Protein AF-A0A198YLK3-F1 (afdb_monomer_lite)

pLDDT: mean 76.45, std 20.5, range [35.56, 96.12]

Structure (mmCIF, N/CA/C/O backbone):
data_AF-A0A198YLK3-F1
#
_entry.id   AF-A0A198YLK3-F1
#
loop_
_atom_site.group_PDB
_atom_site.id
_atom_site.type_symbol
_atom_site.label_atom_id
_atom_site.label_alt_id
_atom_site.label_comp_id
_atom_site.label_asym_id
_atom_site.label_entity_id
_atom_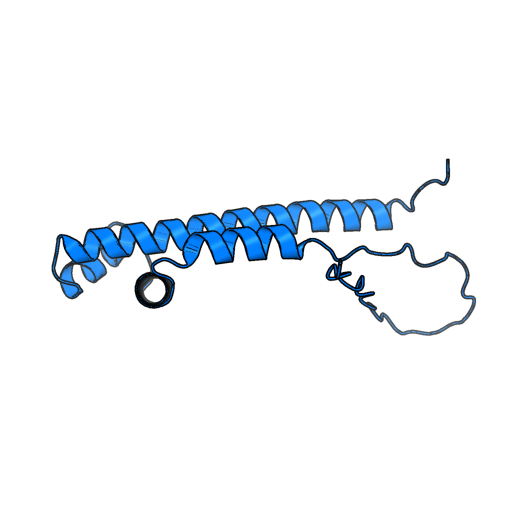site.label_seq_id
_atom_site.pdbx_PDB_ins_code
_atom_site.Cartn_x
_atom_site.Cartn_y
_atom_site.Cartn_z
_atom_site.occupancy
_atom_site.B_iso_or_equiv
_atom_site.auth_seq_id
_atom_site.auth_comp_id
_atom_site.auth_asym_id
_atom_site.auth_atom_id
_atom_site.pdbx_PDB_model_num
ATOM 1 N N . MET A 1 1 ? 19.571 -3.259 -39.023 1.00 38.09 1 MET A N 1
ATOM 2 C CA . MET A 1 1 ? 19.068 -3.193 -37.634 1.00 38.09 1 MET A CA 1
ATOM 3 C C . MET A 1 1 ? 20.280 -3.105 -36.725 1.00 38.09 1 MET A C 1
ATOM 5 O O . MET A 1 1 ? 21.119 -3.992 -36.799 1.00 38.09 1 MET A O 1
ATOM 9 N N . ALA A 1 2 ? 20.452 -2.009 -35.983 1.00 53.59 2 ALA A N 1
ATOM 10 C CA . ALA A 1 2 ? 21.595 -1.869 -35.082 1.00 53.59 2 ALA A CA 1
ATOM 11 C C . ALA A 1 2 ? 21.435 -2.868 -33.929 1.00 53.59 2 ALA A C 1
ATOM 13 O O . ALA A 1 2 ? 20.425 -2.832 -33.230 1.00 53.59 2 ALA A O 1
ATOM 14 N N . ALA A 1 3 ? 22.395 -3.780 -33.774 1.00 61.19 3 ALA A N 1
ATOM 15 C CA . ALA A 1 3 ? 22.421 -4.709 -32.655 1.00 61.19 3 ALA A CA 1
ATOM 16 C C . ALA A 1 3 ? 22.592 -3.899 -31.365 1.00 61.19 3 ALA A C 1
ATOM 18 O O . ALA A 1 3 ? 23.632 -3.271 -31.152 1.00 61.19 3 ALA A O 1
ATOM 19 N N . THR A 1 4 ? 21.557 -3.863 -30.529 1.00 64.19 4 THR A N 1
ATOM 20 C CA . THR A 1 4 ? 21.663 -3.333 -29.173 1.00 64.19 4 THR A CA 1
ATOM 21 C C . THR A 1 4 ? 22.710 -4.142 -28.416 1.00 64.19 4 THR A C 1
ATOM 23 O O . THR A 1 4 ? 22.724 -5.370 -28.469 1.00 64.19 4 THR A O 1
ATOM 26 N N . ASP A 1 5 ? 23.612 -3.442 -27.730 1.00 82.75 5 ASP A N 1
ATOM 27 C CA . ASP A 1 5 ? 24.604 -4.061 -26.855 1.00 82.75 5 ASP A CA 1
ATOM 28 C C . ASP A 1 5 ? 23.898 -5.009 -25.859 1.00 82.75 5 ASP A C 1
ATOM 30 O O . ASP A 1 5 ? 22.973 -4.572 -25.165 1.00 82.75 5 ASP A O 1
ATOM 34 N N . PRO A 1 6 ? 24.278 -6.299 -25.772 1.00 86.69 6 PRO A N 1
ATOM 35 C CA . PRO A 1 6 ? 23.574 -7.278 -24.939 1.00 86.69 6 PRO A CA 1
ATOM 36 C C . PRO A 1 6 ? 23.521 -6.874 -23.460 1.00 86.69 6 PRO A C 1
ATOM 38 O O . PRO A 1 6 ? 22.538 -7.165 -22.776 1.00 86.69 6 PRO A O 1
ATOM 41 N N . LYS A 1 7 ? 24.535 -6.147 -22.966 1.00 86.81 7 LYS A N 1
ATOM 42 C CA . LYS A 1 7 ? 24.535 -5.594 -21.605 1.00 86.81 7 LYS A CA 1
ATOM 43 C C . LYS A 1 7 ? 23.479 -4.496 -21.448 1.00 86.81 7 LYS A C 1
ATOM 45 O O . LYS A 1 7 ? 22.733 -4.511 -20.469 1.00 86.81 7 LYS A O 1
ATOM 50 N N . ALA A 1 8 ? 23.370 -3.582 -22.413 1.00 85.19 8 ALA A N 1
ATOM 51 C CA . ALA A 1 8 ? 22.327 -2.556 -22.421 1.00 85.19 8 ALA A CA 1
ATOM 52 C C . ALA A 1 8 ? 20.912 -3.166 -22.441 1.00 85.19 8 ALA A C 1
ATOM 54 O O . ALA A 1 8 ? 20.038 -2.709 -21.699 1.00 85.19 8 ALA A O 1
ATOM 55 N N . GLN A 1 9 ? 20.699 -4.238 -23.213 1.00 85.25 9 GLN A N 1
ATOM 56 C CA . GLN A 1 9 ? 19.416 -4.943 -23.232 1.00 85.25 9 GLN A CA 1
ATOM 57 C C . GLN A 1 9 ? 19.103 -5.595 -21.876 1.00 85.25 9 GLN A C 1
ATOM 59 O O . GLN A 1 9 ? 18.024 -5.378 -21.326 1.00 85.25 9 GLN A O 1
ATOM 64 N N . ALA A 1 10 ? 20.065 -6.309 -21.281 1.00 89.31 10 ALA A N 1
ATOM 65 C CA . ALA A 1 10 ? 19.880 -6.961 -19.984 1.00 89.31 10 ALA A CA 1
ATOM 66 C C . ALA A 1 10 ? 19.545 -5.965 -18.857 1.00 89.31 10 ALA A C 1
ATOM 68 O O . ALA A 1 10 ? 18.694 -6.250 -18.007 1.00 89.31 10 ALA A O 1
ATOM 69 N N . LEU A 1 11 ? 20.176 -4.785 -18.863 1.00 90.94 11 LEU A N 1
ATOM 70 C CA . LEU A 1 11 ? 19.881 -3.707 -17.915 1.00 90.94 11 LEU A CA 1
ATOM 71 C C . LEU A 1 11 ? 18.478 -3.127 -18.123 1.00 90.94 11 LEU A C 1
ATOM 73 O O . LEU A 1 11 ? 17.750 -2.922 -17.148 1.00 90.94 11 LEU A O 1
ATOM 77 N N . SER A 1 12 ? 18.079 -2.904 -19.378 1.00 87.88 12 SER A N 1
ATOM 78 C CA . SER A 1 12 ? 16.729 -2.444 -19.718 1.00 87.88 12 SER A CA 1
ATOM 79 C C . SER A 1 12 ? 15.664 -3.433 -19.231 1.00 87.88 12 SER A C 1
ATOM 81 O O . SER A 1 12 ? 14.710 -3.048 -18.545 1.00 87.88 12 SER A O 1
ATOM 83 N N . ASP A 1 13 ? 15.877 -4.727 -19.478 1.00 88.44 13 ASP A N 1
ATOM 84 C CA . ASP A 1 13 ? 14.953 -5.784 -19.071 1.00 88.44 13 ASP A CA 1
ATOM 85 C C . ASP A 1 13 ? 14.881 -5.917 -17.544 1.00 88.44 13 ASP A C 1
ATOM 87 O O . ASP A 1 13 ? 13.794 -6.047 -16.972 1.00 88.44 13 ASP A O 1
ATOM 91 N N . ALA A 1 14 ? 16.029 -5.862 -16.858 1.00 93.00 14 ALA A N 1
ATOM 92 C CA . ALA A 1 14 ? 16.084 -5.888 -15.398 1.00 93.00 14 ALA A CA 1
ATOM 93 C C . ALA A 1 14 ? 15.319 -4.706 -14.795 1.00 93.00 14 ALA A C 1
ATOM 95 O O . ALA A 1 14 ? 14.491 -4.896 -13.899 1.00 93.00 14 ALA A O 1
ATOM 96 N N . ARG A 1 15 ? 15.518 -3.500 -15.336 1.00 90.00 15 ARG A N 1
ATOM 97 C CA . ARG A 1 15 ? 14.776 -2.309 -14.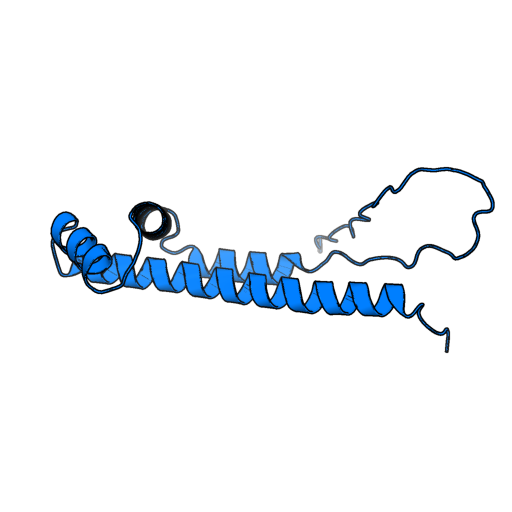921 1.00 90.00 15 ARG A CA 1
ATOM 98 C C . ARG A 1 15 ? 13.275 -2.478 -15.114 1.00 90.00 15 ARG A C 1
ATOM 100 O O . ARG A 1 15 ? 12.517 -2.177 -14.194 1.00 90.00 15 ARG A O 1
ATOM 107 N N . ALA A 1 16 ? 12.839 -2.955 -16.278 1.00 88.81 16 ALA A N 1
ATOM 108 C CA . ALA A 1 16 ? 11.420 -3.159 -16.555 1.00 88.81 16 ALA A CA 1
ATOM 109 C C . ALA A 1 16 ? 10.779 -4.111 -15.530 1.00 88.81 16 ALA A C 1
ATOM 111 O O . ALA A 1 16 ? 9.705 -3.818 -14.996 1.00 88.81 16 ALA A O 1
ATOM 112 N N . ARG A 1 17 ? 11.470 -5.208 -15.183 1.00 94.19 17 ARG A N 1
ATOM 113 C CA . ARG A 1 17 ? 11.017 -6.144 -14.141 1.00 94.19 17 ARG A CA 1
ATOM 114 C C . ARG A 1 17 ? 10.959 -5.495 -12.757 1.00 94.19 17 ARG A C 1
ATOM 116 O O . ARG A 1 17 ? 9.952 -5.651 -12.070 1.00 94.19 17 ARG A O 1
ATOM 123 N N . ILE A 1 18 ? 11.985 -4.737 -12.365 1.00 92.94 18 ILE A N 1
ATOM 124 C CA . ILE A 1 18 ? 12.031 -4.047 -11.064 1.00 92.94 18 ILE A CA 1
ATOM 125 C C . ILE A 1 18 ? 10.885 -3.041 -10.940 1.00 92.94 18 ILE A C 1
ATOM 127 O O . ILE A 1 18 ? 10.183 -3.038 -9.932 1.00 92.94 18 ILE A O 1
ATOM 131 N N . LEU A 1 19 ? 10.648 -2.220 -11.965 1.00 90.12 19 LEU A N 1
ATOM 132 C CA . LEU A 1 19 ? 9.562 -1.236 -11.948 1.00 90.12 19 LEU A CA 1
ATOM 133 C C . LEU A 1 19 ? 8.184 -1.900 -11.862 1.00 90.12 19 LEU A C 1
ATOM 135 O O . LEU A 1 19 ? 7.295 -1.385 -11.185 1.00 90.12 19 LEU A O 1
ATOM 139 N N . LYS A 1 20 ? 8.011 -3.060 -12.503 1.00 90.19 20 LYS A N 1
ATOM 140 C CA . LYS A 1 20 ? 6.779 -3.847 -12.397 1.00 90.19 20 LYS A CA 1
ATOM 141 C C . LYS A 1 20 ? 6.568 -4.382 -10.980 1.00 90.19 20 LYS A C 1
ATOM 143 O O . LYS A 1 20 ? 5.471 -4.248 -10.447 1.00 90.19 20 LYS A O 1
ATOM 148 N N . LEU A 1 21 ? 7.607 -4.941 -10.357 1.00 95.12 21 LEU A N 1
ATOM 149 C CA . LEU A 1 21 ? 7.541 -5.399 -8.964 1.00 95.12 21 LEU A CA 1
ATOM 150 C C . LEU A 1 21 ? 7.237 -4.243 -8.013 1.00 95.12 21 LEU A C 1
ATOM 152 O O . LEU A 1 21 ? 6.396 -4.364 -7.132 1.00 95.12 21 LEU A O 1
ATOM 156 N N . GLN A 1 22 ? 7.875 -3.099 -8.230 1.00 91.38 22 GLN A N 1
ATOM 157 C CA . GLN A 1 22 ? 7.643 -1.895 -7.450 1.00 91.38 22 GLN A CA 1
ATOM 158 C C . GLN A 1 22 ? 6.195 -1.391 -7.538 1.00 91.38 22 GLN A C 1
ATOM 160 O O . GLN A 1 22 ? 5.645 -0.980 -6.521 1.00 91.38 22 GLN A O 1
ATOM 165 N N . GLU A 1 23 ? 5.575 -1.423 -8.720 1.00 89.00 23 GLU A N 1
ATOM 166 C CA . GLU A 1 23 ? 4.152 -1.099 -8.892 1.00 89.00 23 GLU A CA 1
ATOM 167 C C . GLU A 1 23 ? 3.265 -2.083 -8.122 1.00 89.00 23 GLU A C 1
ATOM 169 O O . GLU A 1 23 ? 2.422 -1.669 -7.328 1.00 89.00 23 GLU A O 1
ATOM 174 N N . GLN A 1 24 ? 3.513 -3.385 -8.290 1.00 92.06 24 GLN A N 1
ATOM 175 C CA . GLN A 1 24 ? 2.773 -4.432 -7.585 1.00 92.06 24 GLN A CA 1
ATOM 176 C C . GLN A 1 24 ? 2.897 -4.291 -6.064 1.00 92.06 24 GLN A C 1
ATOM 178 O O . GLN A 1 24 ? 1.907 -4.427 -5.351 1.00 92.06 24 GLN A O 1
ATOM 183 N N . MET A 1 25 ? 4.093 -3.988 -5.559 1.00 93.19 25 MET A N 1
ATOM 184 C CA . MET A 1 25 ? 4.322 -3.761 -4.135 1.00 93.19 25 MET A CA 1
ATOM 185 C C . MET A 1 25 ? 3.552 -2.547 -3.622 1.00 93.19 25 MET A C 1
ATOM 187 O O . MET 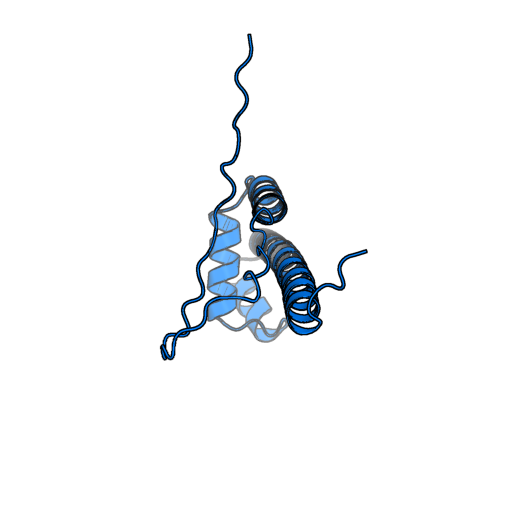A 1 25 ? 2.903 -2.652 -2.586 1.00 93.19 25 MET A O 1
ATOM 191 N N . THR A 1 26 ? 3.580 -1.418 -4.340 1.00 91.44 26 THR A N 1
ATOM 192 C CA . THR A 1 26 ? 2.802 -0.228 -3.966 1.00 91.44 26 THR A CA 1
ATOM 193 C C . THR A 1 26 ? 1.312 -0.559 -3.877 1.00 91.44 26 THR A C 1
ATOM 195 O O . THR A 1 26 ? 0.682 -0.258 -2.864 1.00 91.44 26 THR A O 1
ATOM 198 N N . ASP A 1 27 ? 0.763 -1.251 -4.877 1.00 91.69 27 ASP A N 1
ATOM 199 C CA . ASP A 1 27 ? -0.649 -1.642 -4.883 1.00 91.69 27 ASP A CA 1
ATOM 200 C C . ASP A 1 27 ? -1.005 -2.536 -3.690 1.00 91.69 27 ASP A C 1
ATOM 202 O O . ASP A 1 27 ? -2.011 -2.300 -3.014 1.00 91.69 27 ASP A O 1
ATOM 206 N N . ARG A 1 28 ? -0.164 -3.536 -3.398 1.00 93.62 28 ARG A N 1
ATOM 207 C CA . ARG A 1 28 ? -0.373 -4.477 -2.288 1.00 93.62 28 ARG A CA 1
ATOM 208 C C . ARG A 1 28 ? -0.252 -3.809 -0.923 1.00 93.62 28 ARG A C 1
ATOM 210 O O . ARG A 1 28 ? -1.058 -4.096 -0.045 1.00 93.62 28 ARG A O 1
ATOM 217 N N . VAL A 1 29 ? 0.692 -2.888 -0.752 1.00 92.81 29 VAL A N 1
ATOM 218 C CA . VAL A 1 29 ? 0.860 -2.118 0.491 1.00 92.81 29 VAL A CA 1
ATOM 219 C C . VAL A 1 29 ? -0.357 -1.232 0.758 1.00 92.81 29 VAL A C 1
ATOM 221 O O . VAL A 1 29 ? -0.845 -1.177 1.887 1.00 92.81 29 VAL A O 1
ATOM 224 N N . LEU A 1 30 ? -0.893 -0.582 -0.279 1.00 92.62 30 LEU A N 1
ATOM 225 C CA . LEU A 1 30 ? -2.111 0.220 -0.150 1.00 92.62 30 LEU A CA 1
ATOM 226 C C . LEU A 1 30 ? -3.334 -0.650 0.175 1.00 92.62 30 LEU A C 1
ATOM 228 O O . LEU A 1 30 ? -4.156 -0.259 0.999 1.00 92.62 30 LEU A O 1
ATOM 232 N N . GLN A 1 31 ? -3.446 -1.841 -0.422 1.00 93.00 31 GLN A N 1
ATOM 233 C CA . GLN A 1 31 ? -4.502 -2.805 -0.080 1.00 93.00 31 GLN A CA 1
ATOM 234 C C . GLN A 1 31 ? -4.389 -3.291 1.371 1.00 93.00 31 GLN A C 1
ATOM 236 O O . GLN A 1 31 ? -5.387 -3.305 2.085 1.00 93.00 31 GLN A O 1
ATOM 241 N N . MET A 1 32 ? -3.180 -3.623 1.831 1.00 94.12 32 MET A N 1
ATOM 242 C CA . MET A 1 32 ? -2.921 -4.000 3.224 1.00 94.12 32 MET A CA 1
ATOM 243 C C . MET A 1 32 ? -3.352 -2.906 4.202 1.00 94.12 32 MET A C 1
ATOM 245 O O . MET A 1 32 ? -4.004 -3.202 5.200 1.00 94.12 32 MET A O 1
ATOM 249 N N . ALA A 1 33 ? -3.041 -1.641 3.905 1.00 93.25 33 ALA A N 1
ATOM 250 C CA . ALA A 1 33 ? -3.471 -0.516 4.731 1.00 93.25 33 ALA A CA 1
ATOM 251 C C . ALA A 1 33 ? -5.005 -0.420 4.832 1.00 93.25 33 ALA A C 1
ATOM 253 O O . ALA A 1 33 ? -5.527 -0.197 5.922 1.00 93.25 33 ALA A O 1
ATOM 254 N N . VAL A 1 34 ? -5.727 -0.653 3.730 1.00 93.44 34 VAL A N 1
ATOM 255 C CA . VAL A 1 34 ? -7.201 -0.679 3.717 1.00 93.44 34 VAL A CA 1
ATOM 256 C C . VAL A 1 34 ? -7.755 -1.828 4.566 1.00 93.44 34 VAL A C 1
ATOM 258 O O . VAL A 1 34 ? -8.699 -1.623 5.323 1.00 93.44 34 VAL A O 1
ATOM 261 N N . GLU A 1 35 ? -7.181 -3.028 4.486 1.00 94.06 35 GLU A N 1
ATOM 262 C CA . GLU A 1 35 ? -7.633 -4.160 5.312 1.00 94.06 35 GLU A CA 1
ATOM 263 C C . GLU A 1 35 ? -7.348 -3.945 6.805 1.00 94.06 35 GLU A C 1
ATOM 265 O O . GLU A 1 35 ? -8.196 -4.241 7.650 1.00 94.06 35 GLU A O 1
ATOM 270 N N . VAL A 1 36 ? -6.198 -3.351 7.142 1.00 92.88 36 VAL A N 1
ATOM 271 C CA . VAL A 1 36 ? -5.893 -2.943 8.522 1.00 92.88 36 VAL A CA 1
ATOM 272 C C . VAL A 1 36 ? -6.901 -1.900 9.011 1.00 92.88 36 VAL A C 1
ATOM 274 O O . VAL A 1 36 ? -7.388 -2.012 10.135 1.00 92.88 36 VAL A O 1
ATOM 277 N N . GLU A 1 37 ? -7.264 -0.922 8.176 1.00 92.19 37 GLU A N 1
ATOM 278 C CA . GLU A 1 37 ? -8.283 0.079 8.511 1.00 92.19 37 GLU A CA 1
ATOM 279 C C . GLU A 1 37 ? -9.642 -0.564 8.804 1.00 92.19 37 GLU A C 1
ATOM 281 O O . GLU A 1 37 ? -10.252 -0.275 9.835 1.00 92.19 37 GLU A O 1
ATOM 286 N N . LYS A 1 38 ? -10.095 -1.472 7.930 1.00 92.69 38 LYS A N 1
ATOM 287 C CA . LYS A 1 38 ? -11.360 -2.197 8.105 1.00 92.69 38 LYS A CA 1
ATOM 288 C C . LYS A 1 38 ? -11.378 -2.975 9.415 1.00 92.69 38 LYS A C 1
ATOM 290 O O . LYS A 1 38 ? -12.347 -2.870 10.161 1.00 92.69 38 LYS A O 1
ATOM 295 N N . LEU A 1 39 ? -10.305 -3.708 9.727 1.00 93.06 39 LEU A N 1
ATOM 296 C CA . LEU A 1 39 ? -10.210 -4.466 10.977 1.00 93.06 39 LEU A CA 1
ATOM 297 C C . LEU A 1 39 ? -10.312 -3.549 12.203 1.00 93.06 39 LEU A C 1
ATOM 299 O O . LEU A 1 39 ? -11.021 -3.866 13.156 1.00 93.06 39 LEU A O 1
ATOM 303 N N . MET A 1 40 ? -9.653 -2.389 12.160 1.00 91.06 40 MET A N 1
ATOM 304 C CA . MET A 1 40 ? -9.721 -1.388 13.232 1.00 91.06 40 MET A CA 1
ATOM 305 C C . MET A 1 40 ? -11.090 -0.697 13.348 1.00 91.06 40 MET A C 1
ATOM 307 O O . MET A 1 40 ? -11.340 -0.034 14.350 1.00 91.06 40 MET A O 1
ATOM 311 N N . GLY A 1 41 ? -11.967 -0.835 12.348 1.00 92.75 41 GLY A N 1
ATOM 312 C CA . GLY A 1 41 ? -13.369 -0.419 12.423 1.00 92.75 41 GLY A CA 1
ATOM 313 C C . GLY A 1 41 ? -14.292 -1.451 13.081 1.00 92.75 41 GLY A C 1
ATOM 314 O O . GLY A 1 41 ? -15.399 -1.098 13.475 1.00 92.75 41 GLY A O 1
ATOM 315 N N . ILE A 1 42 ? -13.852 -2.709 13.204 1.00 96.12 42 ILE A N 1
ATOM 316 C CA . ILE A 1 42 ? -14.636 -3.812 13.789 1.00 96.12 42 ILE A CA 1
ATOM 317 C C . ILE A 1 42 ? -14.293 -3.998 15.268 1.00 96.12 42 ILE A C 1
ATOM 319 O O . ILE A 1 42 ? -15.182 -4.207 16.089 1.00 96.12 42 ILE A O 1
ATOM 323 N N . VAL A 1 43 ? -13.003 -3.931 15.607 1.00 95.12 43 VAL A N 1
ATOM 324 C CA . VAL A 1 43 ? -12.503 -4.140 16.973 1.00 95.12 43 VAL A CA 1
ATOM 325 C C . VAL A 1 43 ? -11.667 -2.947 17.439 1.00 95.12 43 VAL A C 1
ATOM 327 O O . VAL A 1 43 ? -11.103 -2.230 16.605 1.00 95.12 43 VAL A O 1
ATOM 330 N N . PRO A 1 44 ? -11.520 -2.732 18.760 1.00 94.44 44 PRO A N 1
ATOM 331 C CA . PRO A 1 44 ? -10.670 -1.676 19.284 1.00 94.44 44 PRO A CA 1
ATOM 332 C C . PRO A 1 44 ? -9.247 -1.719 18.697 1.00 94.44 44 PRO A C 1
ATOM 334 O O . PRO A 1 44 ? -8.670 -2.798 18.528 1.00 94.44 44 PRO A O 1
ATOM 337 N N . PRO A 1 45 ? -8.606 -0.559 18.457 1.00 89.50 45 PRO A N 1
ATOM 338 C CA . PRO A 1 45 ? -7.262 -0.482 17.884 1.00 89.50 45 PRO A CA 1
ATOM 339 C C . PRO A 1 45 ? -6.204 -1.346 18.580 1.00 89.50 45 PRO A C 1
ATOM 341 O O . PRO A 1 45 ? -5.294 -1.848 17.923 1.00 89.50 45 PRO A O 1
ATOM 344 N N . ALA A 1 46 ? -6.286 -1.500 19.903 1.00 91.25 46 ALA A N 1
ATOM 345 C CA . ALA A 1 46 ? -5.359 -2.333 20.664 1.00 91.25 46 ALA A CA 1
ATOM 346 C C . ALA A 1 46 ? -5.536 -3.827 20.341 1.00 91.25 46 ALA A C 1
ATOM 348 O O . ALA A 1 46 ? -4.548 -4.527 20.116 1.00 91.25 46 ALA A O 1
ATOM 349 N N . GLU A 1 47 ? -6.784 -4.286 20.237 1.00 93.38 47 GLU A N 1
ATOM 350 C CA . GLU A 1 47 ? -7.131 -5.666 19.894 1.00 93.38 47 GLU A CA 1
ATOM 351 C C . GLU A 1 47 ? -6.773 -5.992 18.444 1.00 93.38 47 GLU A C 1
ATOM 353 O O . GLU A 1 47 ? -6.131 -7.010 18.193 1.00 93.38 47 GLU A O 1
ATOM 358 N N . ALA A 1 48 ? -7.074 -5.092 17.499 1.00 92.62 48 ALA A N 1
ATOM 359 C CA . ALA A 1 48 ? -6.682 -5.252 16.096 1.00 92.62 48 ALA A CA 1
ATOM 360 C C . ALA A 1 48 ? -5.162 -5.430 15.957 1.00 92.62 48 ALA A C 1
ATOM 362 O O . ALA A 1 48 ? -4.686 -6.326 15.259 1.00 92.62 48 ALA A O 1
ATOM 363 N N . LYS A 1 49 ? -4.380 -4.601 16.661 1.00 90.62 49 LYS A N 1
ATOM 364 C CA . LYS A 1 49 ? -2.914 -4.686 16.639 1.00 90.62 49 LYS A CA 1
ATOM 365 C C . LYS A 1 49 ? -2.400 -5.989 17.251 1.00 90.62 49 LYS A C 1
ATOM 367 O O . LYS A 1 49 ? -1.483 -6.596 16.697 1.00 90.62 49 LYS A O 1
ATOM 372 N N . ALA A 1 50 ? -2.983 -6.423 18.369 1.00 92.56 50 ALA A N 1
ATOM 373 C CA . ALA A 1 50 ? -2.634 -7.693 18.998 1.00 92.56 50 ALA A CA 1
ATOM 374 C C . ALA A 1 50 ? -2.956 -8.882 18.077 1.00 92.56 50 ALA A C 1
ATOM 376 O O . ALA A 1 50 ? -2.116 -9.765 17.902 1.00 92.56 50 ALA A O 1
ATOM 377 N N . PHE A 1 51 ? -4.123 -8.862 17.427 1.00 93.50 51 PHE A N 1
ATOM 378 C CA . PHE A 1 51 ? -4.543 -9.871 16.457 1.00 93.50 51 PHE A CA 1
ATOM 379 C C . PHE A 1 51 ? -3.587 -9.950 15.263 1.00 93.50 51 PHE A C 1
ATOM 381 O O . PHE A 1 51 ? -3.081 -11.028 14.956 1.00 93.50 51 PHE A O 1
ATOM 388 N N . LEU A 1 52 ? -3.275 -8.816 14.628 1.00 93.56 52 LEU A N 1
ATOM 389 C CA . LEU A 1 52 ? -2.386 -8.770 13.461 1.00 93.56 52 LEU A CA 1
ATOM 390 C C . LEU A 1 52 ? -0.974 -9.274 13.794 1.00 93.56 52 LEU A C 1
ATOM 392 O O . LEU A 1 52 ? -0.381 -10.017 13.011 1.00 93.56 52 LEU A O 1
ATOM 396 N N . LYS A 1 53 ? -0.463 -8.946 14.987 1.00 92.94 53 LYS A N 1
ATOM 397 C CA . LYS A 1 53 ? 0.823 -9.466 15.466 1.00 92.94 53 LYS A CA 1
ATOM 398 C C . LYS A 1 53 ? 0.775 -10.979 15.709 1.00 92.94 53 LYS A C 1
ATOM 400 O O . LYS A 1 53 ? 1.684 -11.689 15.296 1.00 92.94 53 LYS A O 1
ATOM 405 N N . ALA A 1 54 ? -0.266 -11.473 16.378 1.00 93.94 54 ALA A N 1
ATOM 406 C CA . ALA A 1 54 ? -0.342 -12.866 16.823 1.00 93.94 54 ALA A CA 1
ATOM 407 C C . ALA A 1 54 ? -0.777 -13.853 15.727 1.00 93.94 54 ALA A C 1
ATOM 409 O O . ALA A 1 54 ? -0.384 -15.017 15.762 1.00 93.94 54 ALA A O 1
ATOM 410 N N . ARG A 1 55 ? -1.622 -13.421 14.785 1.00 94.81 55 ARG A N 1
ATOM 411 C CA . ARG A 1 55 ? -2.278 -14.301 13.802 1.00 94.81 55 ARG A CA 1
ATOM 412 C C . ARG A 1 55 ? -1.841 -14.056 12.368 1.00 94.81 55 ARG A C 1
ATOM 414 O O . ARG A 1 55 ? -1.869 -14.988 11.575 1.00 94.81 55 ARG A O 1
ATOM 421 N N . CYS A 1 56 ? -1.421 -12.837 12.044 1.00 91.56 56 CYS A N 1
ATOM 422 C CA . CYS A 1 56 ? -1.012 -12.478 10.686 1.00 91.56 56 CYS A CA 1
ATOM 423 C C . CYS A 1 56 ? 0.510 -12.363 10.532 1.00 91.56 56 CYS A C 1
ATOM 425 O O . CYS A 1 56 ? 0.980 -12.063 9.441 1.00 91.56 56 CYS A O 1
ATOM 427 N N . ASN A 1 57 ? 1.277 -12.610 11.601 1.00 92.06 57 ASN A N 1
ATOM 428 C CA . ASN A 1 57 ? 2.736 -12.496 11.622 1.00 92.06 57 ASN A CA 1
ATOM 429 C C . ASN A 1 57 ? 3.245 -11.118 11.144 1.00 92.06 57 ASN A C 1
ATOM 431 O O . ASN A 1 57 ? 4.323 -11.022 10.561 1.00 92.06 57 ASN A O 1
ATOM 435 N N . LEU A 1 58 ? 2.472 -10.048 11.383 1.00 89.81 58 LEU A N 1
ATOM 436 C CA . LEU A 1 58 ? 2.917 -8.689 11.077 1.00 89.81 58 LEU A CA 1
ATOM 437 C C . LEU A 1 58 ? 3.795 -8.153 12.218 1.00 89.81 58 LEU A C 1
ATOM 439 O O . LEU A 1 58 ? 3.298 -7.974 13.339 1.00 89.81 58 LEU A O 1
ATOM 443 N N . PRO A 1 59 ? 5.078 -7.839 11.968 1.00 89.19 59 PRO A N 1
ATOM 444 C CA . PRO A 1 59 ? 5.922 -7.211 12.971 1.00 89.19 59 PRO A CA 1
ATOM 445 C C . PRO A 1 59 ? 5.420 -5.799 13.295 1.00 89.19 59 PRO A C 1
ATOM 447 O O . PRO A 1 59 ? 4.811 -5.112 12.474 1.00 89.19 59 PRO A O 1
ATOM 450 N N . ALA A 1 60 ? 5.710 -5.330 14.511 1.00 85.56 60 ALA A N 1
ATOM 451 C CA . ALA A 1 60 ? 5.205 -4.046 15.006 1.00 85.56 60 ALA A CA 1
ATOM 452 C C . ALA A 1 60 ? 5.602 -2.845 14.121 1.00 85.56 60 ALA A C 1
ATOM 454 O O . ALA A 1 60 ? 4.836 -1.890 14.014 1.00 85.56 60 ALA A O 1
ATOM 455 N N . VAL A 1 61 ? 6.770 -2.915 13.472 1.00 89.00 61 VAL A N 1
ATOM 456 C CA . VAL A 1 61 ? 7.287 -1.878 12.561 1.00 89.00 61 VAL A CA 1
ATOM 457 C C . VAL A 1 61 ? 6.470 -1.798 11.266 1.00 89.00 61 VAL A C 1
ATOM 459 O O . VAL A 1 61 ? 6.168 -0.709 10.779 1.00 89.00 61 VAL A O 1
ATOM 462 N N . GLU A 1 62 ? 6.057 -2.937 10.714 1.00 89.62 62 GLU A N 1
ATOM 463 C CA . GLU A 1 62 ? 5.189 -2.956 9.532 1.00 89.62 62 GLU A CA 1
ATOM 464 C C . GLU A 1 62 ? 3.775 -2.500 9.890 1.00 89.62 62 GLU A C 1
ATOM 466 O O . GLU A 1 62 ? 3.148 -1.727 9.169 1.00 89.62 62 GLU A O 1
ATOM 471 N N . LEU A 1 63 ? 3.291 -2.918 11.057 1.00 90.25 63 LEU A N 1
ATOM 472 C CA . LEU A 1 63 ? 1.966 -2.565 11.543 1.00 90.25 63 LEU A CA 1
ATOM 473 C C . LEU A 1 63 ? 1.792 -1.052 11.729 1.00 90.25 63 LEU A C 1
ATOM 475 O O . LEU A 1 63 ? 0.783 -0.492 11.301 1.00 90.25 63 LEU A O 1
ATOM 479 N N . SER A 1 64 ? 2.762 -0.376 12.354 1.00 89.06 64 SER A N 1
ATOM 480 C CA . SER A 1 64 ? 2.718 1.084 12.510 1.00 89.06 64 SER A CA 1
ATOM 481 C C . SER A 1 64 ? 2.706 1.793 11.156 1.00 89.06 64 SER A C 1
ATOM 483 O O . SER A 1 64 ? 1.996 2.787 10.995 1.00 89.06 64 SER A O 1
ATOM 485 N N . THR A 1 65 ? 3.414 1.236 10.174 1.00 93.50 65 THR A N 1
ATOM 486 C CA . THR A 1 65 ? 3.460 1.738 8.801 1.00 93.50 65 THR A CA 1
ATOM 487 C C . THR A 1 65 ? 2.097 1.623 8.115 1.00 93.50 65 THR A C 1
ATOM 489 O O . THR A 1 65 ? 1.573 2.631 7.641 1.00 93.50 65 THR A O 1
ATOM 492 N N . TYR A 1 66 ? 1.461 0.445 8.123 1.00 93.31 66 TYR A N 1
ATOM 493 C CA . TYR A 1 66 ? 0.139 0.263 7.504 1.00 93.31 66 TYR A CA 1
ATOM 494 C C . TYR A 1 66 ? -0.952 1.096 8.180 1.00 93.31 66 TYR A C 1
ATOM 496 O O . TYR A 1 66 ? -1.794 1.668 7.492 1.00 93.31 66 TYR A O 1
ATOM 504 N N . VAL A 1 67 ? -0.915 1.233 9.511 1.00 90.25 67 VAL A N 1
ATOM 505 C CA . VAL A 1 67 ? -1.832 2.128 10.240 1.00 90.25 67 VAL A CA 1
ATOM 506 C C . VAL A 1 67 ? -1.587 3.593 9.863 1.00 90.25 67 VAL A C 1
ATOM 508 O O . VAL A 1 67 ? -2.540 4.358 9.720 1.00 90.25 67 VAL A O 1
ATOM 511 N N . GLY A 1 68 ? -0.327 3.997 9.687 1.00 91.25 68 GLY A N 1
ATOM 512 C CA . GLY A 1 68 ? 0.027 5.324 9.183 1.00 91.25 68 GLY A CA 1
ATOM 513 C C . GLY A 1 68 ? -0.529 5.567 7.780 1.00 91.25 68 GLY A C 1
ATOM 514 O O . GLY A 1 68 ? -1.171 6.586 7.543 1.00 91.25 68 GLY A O 1
ATOM 515 N N . PHE A 1 69 ? -0.368 4.605 6.871 1.00 93.12 69 PHE A N 1
ATOM 516 C CA . PHE A 1 69 ? -0.927 4.680 5.520 1.00 93.12 69 PHE A CA 1
ATOM 517 C C . PHE A 1 69 ? -2.452 4.734 5.512 1.00 93.12 69 PHE A C 1
ATOM 519 O O . PHE A 1 69 ? -3.013 5.568 4.807 1.00 93.12 69 PHE A O 1
ATOM 526 N N . ALA A 1 70 ? -3.119 3.915 6.325 1.00 89.75 70 ALA A N 1
ATOM 527 C CA . ALA A 1 70 ? -4.573 3.931 6.461 1.00 89.75 70 ALA A CA 1
ATOM 528 C C . ALA A 1 70 ? -5.096 5.319 6.857 1.00 89.75 70 ALA A C 1
ATOM 530 O O . ALA A 1 70 ? -6.094 5.787 6.323 1.00 89.75 70 ALA A O 1
ATOM 531 N N . LYS A 1 71 ? -4.392 6.010 7.761 1.00 89.25 71 LYS A N 1
ATOM 532 C CA . LYS A 1 71 ? -4.770 7.357 8.211 1.00 89.25 71 LYS A CA 1
ATOM 533 C C . LYS A 1 71 ? -4.437 8.441 7.191 1.00 89.25 71 LYS A C 1
ATOM 535 O O . LYS A 1 71 ? -5.262 9.311 6.938 1.00 89.25 71 LYS A O 1
ATOM 540 N N . SER A 1 72 ? -3.230 8.405 6.633 1.00 89.44 72 SER A N 1
ATOM 541 C CA . SER A 1 72 ? -2.694 9.508 5.829 1.00 89.44 72 SER A CA 1
ATOM 542 C C . SER A 1 72 ? -3.084 9.444 4.354 1.00 89.44 72 SER A C 1
ATOM 544 O O . SER A 1 72 ? -3.063 10.468 3.680 1.00 89.44 72 SER A O 1
ATOM 546 N N . LEU A 1 73 ? -3.397 8.255 3.827 1.00 86.75 73 LEU A N 1
ATOM 547 C CA . LEU A 1 73 ? -3.609 8.035 2.389 1.00 86.75 73 LEU A CA 1
ATOM 548 C C . LEU A 1 73 ? -5.066 7.724 2.032 1.00 86.75 73 LEU A C 1
ATOM 550 O O . LEU A 1 73 ? -5.360 7.379 0.885 1.00 86.75 73 LEU A O 1
ATOM 554 N N . LYS A 1 74 ? -5.981 7.839 2.999 1.00 84.38 74 LYS A N 1
ATOM 555 C CA . LYS A 1 74 ? -7.405 7.572 2.807 1.00 84.38 74 LYS A CA 1
ATOM 556 C C . LYS A 1 74 ? -7.996 8.489 1.736 1.00 84.38 74 LYS A C 1
ATOM 558 O O . LYS A 1 74 ? -7.931 9.706 1.860 1.00 84.38 74 LYS A O 1
ATOM 563 N N . GLY A 1 75 ? -8.577 7.897 0.693 1.00 84.62 75 GLY A N 1
ATOM 564 C CA . GLY A 1 75 ? -9.179 8.622 -0.432 1.00 84.62 75 GLY A CA 1
ATOM 565 C C . GLY A 1 75 ? -8.186 9.037 -1.522 1.00 84.62 75 GLY A C 1
ATOM 566 O O . GLY A 1 75 ? -8.611 9.467 -2.589 1.00 84.62 75 GLY A O 1
ATOM 567 N N . SER A 1 76 ? -6.882 8.859 -1.297 1.00 86.44 76 SER A N 1
ATOM 568 C CA . SER A 1 76 ? -5.818 9.252 -2.234 1.00 86.44 76 SER A CA 1
ATOM 569 C C . SER A 1 76 ? -5.097 8.052 -2.854 1.00 86.44 76 SER A C 1
ATOM 571 O O . SER A 1 76 ? -4.117 8.228 -3.579 1.00 86.44 76 SER A O 1
ATOM 573 N N . GLN A 1 77 ? -5.542 6.822 -2.571 1.00 86.50 77 GLN A N 1
ATOM 574 C CA . GLN A 1 77 ? -4.828 5.614 -2.985 1.00 86.50 77 GLN A CA 1
ATOM 575 C C . GLN A 1 77 ? -4.699 5.519 -4.508 1.00 86.50 77 GLN A C 1
ATOM 577 O O . GLN A 1 77 ? -3.607 5.249 -4.999 1.00 86.50 77 GLN A O 1
ATOM 582 N N . ASP A 1 78 ? -5.763 5.802 -5.259 1.00 84.00 78 ASP A N 1
ATOM 583 C CA . ASP A 1 78 ? -5.736 5.693 -6.723 1.00 84.00 78 ASP A CA 1
ATOM 584 C C . ASP A 1 78 ? -4.807 6.726 -7.371 1.00 84.00 78 ASP A C 1
ATOM 586 O O . ASP A 1 78 ? -4.074 6.400 -8.304 1.00 84.00 78 ASP A O 1
ATOM 590 N N . ILE A 1 79 ? -4.706 7.927 -6.791 1.00 86.12 79 ILE A N 1
ATOM 591 C CA . ILE A 1 79 ? -3.747 8.951 -7.229 1.00 86.12 79 ILE A CA 1
ATOM 592 C C . ILE A 1 79 ? -2.309 8.434 -7.091 1.00 86.12 79 ILE A C 1
ATOM 594 O O . ILE A 1 79 ? -1.483 8.649 -7.980 1.00 86.12 79 ILE A O 1
ATOM 598 N N . LEU A 1 80 ? -2.002 7.722 -6.002 1.00 84.69 80 LEU A N 1
ATOM 599 C CA . LEU A 1 80 ? -0.675 7.146 -5.772 1.00 84.69 80 LEU A CA 1
ATOM 600 C C . LEU A 1 80 ? -0.368 5.989 -6.726 1.00 84.69 80 LEU A C 1
ATOM 602 O O . LEU A 1 80 ? 0.758 5.896 -7.223 1.00 84.69 80 LEU A O 1
ATOM 606 N N . ARG A 1 81 ? -1.362 5.143 -7.024 1.00 84.62 81 ARG A N 1
ATOM 607 C CA . ARG A 1 81 ? -1.228 4.074 -8.028 1.00 84.62 81 ARG A CA 1
ATOM 608 C C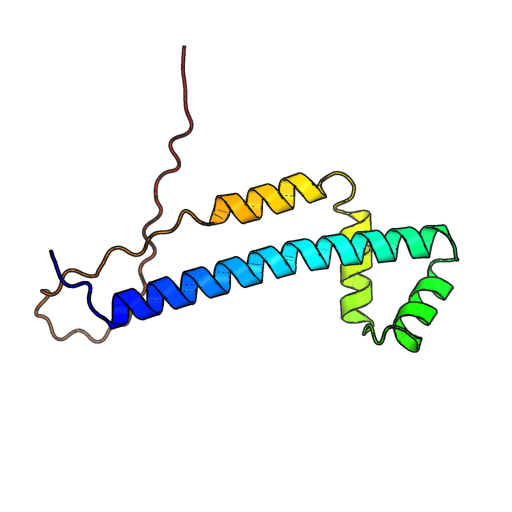 . ARG A 1 81 ? -0.919 4.657 -9.401 1.00 84.62 81 ARG A C 1
ATOM 610 O O . AR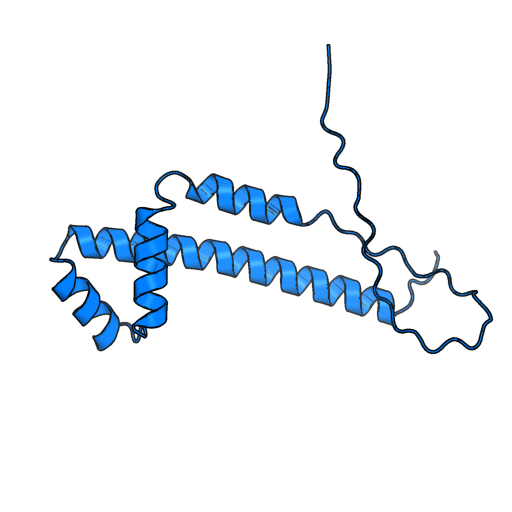G A 1 81 ? 0.033 4.239 -10.065 1.00 84.62 81 ARG A O 1
ATOM 617 N N . ASP A 1 82 ? -1.656 5.689 -9.790 1.00 83.50 82 ASP A N 1
ATOM 618 C CA . ASP A 1 82 ? -1.469 6.353 -11.075 1.00 83.50 82 ASP A CA 1
ATOM 619 C C . ASP A 1 82 ? -0.143 7.109 -11.150 1.00 83.50 82 ASP A C 1
ATOM 621 O O . ASP A 1 82 ? 0.570 7.022 -12.153 1.00 83.50 82 ASP A O 1
ATOM 625 N N . ALA A 1 83 ? 0.249 7.810 -10.084 1.00 84.56 83 ALA A N 1
ATOM 626 C CA . ALA A 1 83 ? 1.558 8.455 -10.002 1.00 84.56 83 ALA A CA 1
ATOM 627 C C . ALA A 1 83 ? 2.697 7.435 -10.172 1.00 84.56 83 ALA A C 1
ATOM 629 O O . ALA A 1 83 ? 3.642 7.677 -10.930 1.00 84.56 83 ALA A O 1
ATOM 630 N N . ARG A 1 84 ? 2.580 6.257 -9.544 1.00 84.06 84 ARG A N 1
ATOM 631 C CA . ARG A 1 84 ? 3.574 5.183 -9.665 1.00 84.06 84 ARG A CA 1
ATOM 632 C C . ARG A 1 84 ? 3.647 4.610 -11.078 1.00 84.06 84 ARG A C 1
ATOM 634 O O . ARG A 1 84 ? 4.748 4.394 -11.585 1.00 84.06 84 ARG A O 1
ATOM 641 N N . ARG A 1 85 ? 2.502 4.423 -11.740 1.00 81.12 85 ARG A N 1
ATOM 642 C CA . ARG A 1 85 ? 2.439 3.995 -13.148 1.00 81.12 85 ARG A CA 1
ATOM 643 C C . ARG A 1 85 ? 3.085 5.006 -14.091 1.00 81.12 85 ARG A C 1
ATOM 645 O O . ARG A 1 85 ? 3.826 4.607 -14.989 1.00 81.12 85 ARG A O 1
ATOM 652 N N . ARG A 1 86 ? 2.847 6.301 -13.861 1.00 74.81 86 ARG A N 1
ATOM 653 C CA . ARG A 1 86 ? 3.369 7.405 -14.687 1.00 74.81 86 ARG A CA 1
ATOM 654 C C . ARG A 1 86 ? 4.864 7.677 -14.486 1.00 74.81 86 ARG A C 1
ATOM 656 O O . ARG A 1 86 ? 5.531 8.109 -15.418 1.00 74.81 86 ARG A O 1
ATOM 663 N N . SER A 1 87 ? 5.426 7.344 -13.325 1.00 68.81 87 SER A N 1
ATOM 664 C CA . SER A 1 87 ? 6.852 7.532 -12.984 1.00 68.81 87 SER A CA 1
ATOM 665 C C . SER A 1 87 ? 7.850 6.743 -13.865 1.00 68.81 87 SER A C 1
ATOM 667 O O . SER A 1 87 ? 9.062 6.902 -13.709 1.00 68.81 87 SER A O 1
ATOM 669 N N . LYS A 1 88 ? 7.391 5.903 -14.803 1.00 63.69 88 LYS A N 1
ATOM 670 C CA . LYS A 1 88 ? 8.237 5.019 -15.630 1.00 63.69 88 LYS A CA 1
ATOM 671 C C . LYS A 1 88 ? 9.079 5.736 -16.702 1.00 63.69 88 LYS A C 1
ATOM 673 O O . LYS A 1 88 ? 9.968 5.099 -17.272 1.00 63.69 88 LYS A O 1
ATOM 678 N N . GLY A 1 89 ? 8.861 7.034 -16.938 1.00 56.50 89 GLY A N 1
ATOM 679 C CA . GLY A 1 89 ? 9.411 7.835 -18.049 1.00 56.50 89 GLY A CA 1
ATOM 680 C C . GLY A 1 89 ? 10.927 8.102 -18.089 1.00 56.50 89 GLY A C 1
ATOM 681 O O . GLY A 1 89 ? 11.349 9.049 -18.739 1.00 56.50 89 GLY A O 1
ATOM 682 N N . PHE A 1 90 ? 11.758 7.300 -17.424 1.00 55.75 90 PHE A N 1
ATOM 683 C CA . PHE A 1 90 ? 13.217 7.420 -17.500 1.00 55.75 90 PHE A CA 1
ATOM 684 C C . PHE A 1 90 ? 13.794 6.433 -18.521 1.00 55.75 90 PHE A C 1
ATOM 686 O O . PHE A 1 90 ? 13.687 5.227 -18.322 1.00 55.75 90 PHE A O 1
ATOM 693 N N . THR A 1 91 ? 14.383 6.888 -19.622 1.00 54.66 91 THR A N 1
ATOM 694 C CA . THR A 1 91 ? 14.992 5.995 -20.624 1.00 54.66 91 THR A CA 1
ATOM 695 C C . THR A 1 91 ? 16.508 6.045 -20.524 1.00 54.66 91 THR A C 1
ATOM 697 O O . THR A 1 91 ? 17.086 7.124 -20.454 1.00 54.66 91 THR A O 1
ATOM 700 N N . TYR A 1 92 ? 17.162 4.885 -20.551 1.00 50.59 92 TYR A N 1
ATOM 701 C CA . TYR A 1 92 ? 18.611 4.828 -20.725 1.00 50.59 92 TYR A CA 1
ATOM 702 C C . TYR A 1 92 ? 18.912 5.061 -22.201 1.00 50.59 92 TYR A C 1
ATOM 704 O O . TYR A 1 92 ? 18.475 4.275 -23.042 1.00 50.59 92 TYR A O 1
ATOM 712 N N . ALA A 1 93 ? 19.640 6.129 -22.521 1.00 49.78 93 ALA A N 1
ATOM 713 C CA . ALA A 1 93 ? 20.277 6.237 -23.824 1.00 49.78 93 ALA A CA 1
ATOM 714 C C . ALA A 1 93 ? 21.470 5.261 -23.858 1.00 49.78 93 ALA A C 1
ATOM 716 O O . ALA A 1 93 ? 22.208 5.185 -22.870 1.00 49.78 93 ALA A O 1
ATOM 717 N N . PRO A 1 94 ? 21.675 4.493 -24.943 1.00 49.94 94 PRO A N 1
ATOM 718 C CA . PRO A 1 94 ? 22.888 3.699 -25.084 1.00 49.94 94 PRO A CA 1
ATOM 719 C C . PRO A 1 94 ? 24.099 4.637 -25.056 1.00 49.94 94 PRO A C 1
ATOM 721 O O . PRO A 1 94 ? 24.131 5.625 -25.789 1.00 49.94 94 PRO A O 1
ATOM 724 N N . VAL A 1 95 ? 25.088 4.337 -24.206 1.00 51.88 95 VAL A N 1
ATOM 725 C CA . VAL A 1 95 ? 26.368 5.056 -24.207 1.00 51.88 95 VAL A CA 1
ATOM 726 C C . VAL A 1 95 ? 26.982 4.862 -25.598 1.00 51.88 95 VAL A C 1
ATOM 728 O O . VAL A 1 95 ? 27.188 3.711 -25.998 1.00 51.88 95 VAL A O 1
ATOM 731 N N . PRO A 1 96 ? 27.228 5.932 -26.376 1.00 45.44 96 PRO A N 1
ATOM 732 C CA . PRO A 1 96 ? 27.843 5.793 -27.685 1.00 45.44 96 PRO A CA 1
ATOM 733 C C . PRO A 1 96 ? 29.212 5.135 -27.513 1.00 45.44 96 PRO A C 1
ATOM 735 O O . PRO A 1 96 ? 30.046 5.575 -26.723 1.00 45.44 96 PRO A O 1
ATOM 738 N N . LYS A 1 97 ? 29.422 4.032 -28.232 1.00 50.62 97 LYS A N 1
ATOM 739 C CA . LYS A 1 97 ? 30.610 3.179 -28.154 1.00 50.62 97 LYS A CA 1
ATOM 740 C C . LYS A 1 97 ? 31.804 3.841 -28.861 1.00 50.62 97 LYS A C 1
ATOM 742 O O . LYS A 1 97 ? 32.295 3.301 -29.840 1.00 50.62 97 LYS A O 1
ATOM 747 N N . ALA A 1 98 ? 32.218 5.027 -28.420 1.00 46.12 98 ALA A N 1
ATOM 748 C CA . ALA A 1 98 ? 33.477 5.672 -28.795 1.00 46.12 98 ALA A CA 1
ATOM 749 C C . ALA A 1 98 ? 33.721 6.911 -27.918 1.00 46.12 98 ALA A C 1
ATOM 751 O O . ALA A 1 98 ? 33.423 8.035 -28.308 1.00 46.12 98 ALA A O 1
ATOM 752 N N . ALA A 1 99 ? 34.303 6.709 -26.742 1.00 38.47 99 ALA A N 1
ATOM 753 C CA . ALA A 1 99 ? 35.162 7.719 -26.140 1.00 38.47 99 ALA A CA 1
ATOM 754 C C . ALA A 1 99 ? 36.494 7.018 -25.843 1.00 38.47 99 ALA A C 1
ATOM 756 O O . ALA A 1 99 ? 36.523 6.134 -24.985 1.00 38.47 99 ALA A O 1
ATOM 757 N N . PRO A 1 100 ? 37.571 7.304 -26.592 1.00 56.25 100 PRO A N 1
ATOM 758 C CA . PRO A 1 100 ? 38.887 6.831 -26.221 1.00 56.25 100 PRO A CA 1
ATOM 759 C C . PRO A 1 100 ? 39.407 7.793 -25.163 1.00 56.25 100 PRO A C 1
ATOM 761 O O . PRO A 1 100 ? 39.833 8.879 -25.519 1.00 56.25 100 PRO A O 1
ATOM 764 N N . THR A 1 101 ? 39.358 7.427 -23.889 1.00 44.28 101 THR A N 1
ATOM 765 C CA . THR A 1 101 ? 40.289 7.974 -22.896 1.00 44.28 101 THR A CA 1
ATOM 766 C C . THR A 1 101 ? 40.254 7.109 -21.656 1.00 44.28 101 THR A C 1
ATOM 768 O O . THR A 1 101 ? 39.189 6.873 -21.083 1.00 44.28 101 THR A O 1
ATOM 771 N N . ASP A 1 102 ? 41.440 6.690 -21.243 1.00 44.84 102 ASP A N 1
ATOM 772 C CA . ASP A 1 102 ? 41.758 6.131 -19.942 1.00 44.84 102 ASP A CA 1
ATOM 773 C C . ASP A 1 102 ? 41.223 7.053 -18.837 1.00 44.84 102 ASP A C 1
ATOM 775 O O . ASP A 1 102 ? 41.834 8.054 -18.471 1.00 44.84 102 ASP A O 1
ATOM 779 N N . ALA A 1 103 ? 40.028 6.762 -18.336 1.00 41.47 103 ALA A N 1
ATOM 780 C CA . ALA A 1 103 ? 39.438 7.497 -17.233 1.00 41.47 103 ALA A CA 1
ATOM 781 C C . ALA A 1 103 ? 38.607 6.535 -16.396 1.00 41.47 103 ALA A C 1
ATOM 783 O O . ALA A 1 103 ? 37.495 6.135 -16.739 1.00 41.47 103 ALA A O 1
ATOM 784 N N . VAL A 1 104 ? 39.193 6.163 -15.267 1.00 43.41 104 VAL A N 1
ATOM 785 C CA . VAL A 1 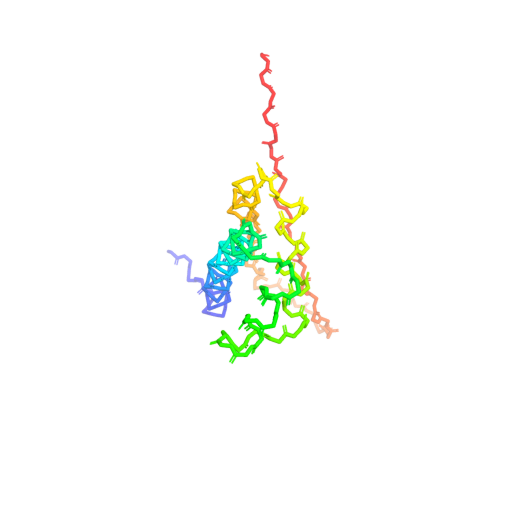104 ? 38.527 5.532 -14.140 1.00 43.41 104 VAL A CA 1
ATOM 786 C C . VAL A 1 104 ? 37.474 6.522 -13.628 1.00 43.41 104 VAL A C 1
ATOM 788 O O . VAL A 1 104 ? 37.790 7.408 -12.843 1.00 43.41 104 VAL A O 1
ATOM 791 N N . ASN A 1 105 ? 36.236 6.446 -14.121 1.00 39.28 105 ASN A N 1
ATOM 792 C CA . ASN A 1 105 ? 35.091 7.057 -13.446 1.00 39.28 105 ASN A CA 1
ATOM 793 C C . ASN A 1 105 ? 33.779 6.391 -13.881 1.00 39.28 105 ASN A C 1
ATOM 795 O O . ASN A 1 105 ? 33.196 6.699 -14.921 1.00 39.28 105 ASN A O 1
ATOM 799 N N . GLU A 1 106 ? 33.322 5.447 -13.061 1.00 43.25 106 GLU A N 1
ATOM 800 C CA . GLU A 1 106 ? 31.992 4.855 -13.147 1.00 43.25 106 GLU A CA 1
ATOM 801 C C . GLU A 1 106 ? 30.938 5.896 -12.738 1.00 43.25 106 GLU A C 1
ATOM 803 O O . GLU A 1 106 ? 30.595 6.044 -11.568 1.00 43.25 106 GLU A O 1
ATOM 808 N N . GLY A 1 107 ? 30.443 6.663 -13.709 1.00 38.19 107 GLY A N 1
ATOM 809 C CA . GLY A 1 107 ? 29.431 7.697 -13.499 1.00 38.19 107 GLY A CA 1
ATOM 810 C C . GLY A 1 107 ? 28.135 7.381 -14.234 1.00 38.19 107 GLY A C 1
ATOM 811 O O . GLY A 1 107 ? 27.990 7.678 -15.416 1.00 38.19 107 GLY A O 1
ATOM 812 N N . PHE A 1 108 ? 27.177 6.787 -13.527 1.00 51.47 108 PHE A N 1
ATOM 813 C CA . PHE A 1 108 ? 25.788 6.627 -13.958 1.00 51.47 108 PHE A CA 1
ATOM 814 C C . PHE A 1 108 ? 25.126 8.011 -14.086 1.00 51.47 108 PHE A C 1
ATOM 816 O O . PHE A 1 108 ? 24.848 8.649 -13.072 1.00 51.47 108 PHE A O 1
ATOM 823 N N . VAL A 1 109 ? 24.874 8.489 -15.311 1.00 46.50 109 VAL A N 1
ATOM 824 C CA . VAL A 1 109 ? 24.201 9.782 -15.531 1.00 46.50 109 VAL A CA 1
ATOM 825 C C . VAL A 1 109 ? 22.741 9.563 -15.933 1.00 46.50 109 VAL A C 1
ATOM 827 O O . VAL A 1 109 ? 22.468 9.059 -17.026 1.00 46.50 109 VAL A O 1
ATOM 830 N N . PRO A 1 110 ? 21.776 9.944 -15.082 1.00 41.84 110 PRO A N 1
ATOM 831 C CA . PRO A 1 110 ? 20.376 9.945 -15.456 1.00 41.84 110 PRO A CA 1
ATOM 832 C C . PRO A 1 110 ? 20.077 11.098 -16.451 1.00 41.84 110 PRO A C 1
ATOM 834 O O . PRO A 1 110 ? 20.232 12.262 -16.102 1.00 41.84 110 PRO A O 1
ATOM 837 N N . VAL A 1 111 ? 19.529 10.798 -17.645 1.00 50.34 111 VAL A N 1
ATOM 838 C CA . VAL A 1 111 ? 18.876 11.790 -18.537 1.00 50.34 111 VAL A CA 1
ATOM 839 C C . VAL A 1 111 ? 17.359 11.869 -18.295 1.00 50.34 111 VAL A C 1
ATOM 841 O O . VAL A 1 111 ? 16.616 10.941 -18.617 1.00 50.34 111 VAL A O 1
ATOM 844 N N . ALA A 1 112 ? 16.887 12.986 -17.735 1.00 42.59 112 ALA A N 1
ATOM 845 C CA . ALA A 1 112 ? 15.461 13.262 -17.566 1.00 42.59 112 ALA A CA 1
ATOM 846 C C . ALA A 1 112 ? 14.811 13.641 -18.905 1.00 42.59 112 ALA A C 1
ATOM 848 O O . ALA A 1 112 ? 15.243 14.585 -19.562 1.00 42.59 112 ALA A O 1
ATOM 849 N N . HIS A 1 113 ? 13.743 12.941 -19.293 1.00 45.31 113 HIS A N 1
ATOM 850 C CA . HIS A 1 113 ? 12.879 13.402 -20.375 1.00 45.31 113 HIS A CA 1
ATOM 851 C C . HIS A 1 113 ? 11.994 14.522 -19.820 1.00 45.31 113 HIS A C 1
ATOM 853 O O . HIS A 1 113 ? 11.236 14.302 -18.871 1.00 45.31 113 HIS A O 1
ATOM 859 N N . ALA A 1 114 ? 12.110 15.727 -20.381 1.00 39.56 114 ALA A N 1
ATOM 860 C CA . ALA A 1 114 ? 11.221 16.830 -20.053 1.00 39.56 114 ALA A CA 1
ATOM 861 C C . ALA A 1 114 ? 9.774 16.385 -20.315 1.00 39.56 114 ALA A C 1
ATOM 863 O O . ALA A 1 114 ? 9.405 16.019 -21.432 1.00 39.56 114 ALA A O 1
ATOM 864 N N . CYS A 1 115 ? 8.972 16.357 -19.254 1.00 37.34 115 CYS A N 1
ATOM 865 C CA . CYS A 1 115 ? 7.543 16.123 -19.339 1.00 37.34 115 CYS A CA 1
ATOM 866 C C . CYS A 1 115 ? 6.931 17.359 -20.015 1.00 37.34 115 CYS A C 1
ATOM 868 O O . CYS A 1 115 ? 6.800 18.401 -19.373 1.00 37.34 115 CYS A O 1
ATOM 870 N N . SER A 1 116 ? 6.619 17.284 -21.313 1.00 42.78 116 SER A N 1
ATOM 871 C CA . SER A 1 116 ? 5.836 18.320 -21.995 1.00 42.78 116 SER A CA 1
ATOM 872 C C . SER A 1 116 ? 4.430 18.340 -21.403 1.00 42.78 116 SER A C 1
ATOM 874 O O . SER A 1 116 ? 3.567 17.551 -21.785 1.00 42.78 116 SER A O 1
ATOM 876 N N . ALA A 1 117 ? 4.212 19.244 -20.451 1.00 45.84 117 ALA A N 1
ATOM 877 C CA . ALA A 1 117 ? 2.883 19.685 -20.076 1.00 45.84 117 ALA A CA 1
ATOM 878 C C . ALA A 1 117 ? 2.303 20.509 -21.238 1.00 45.84 117 ALA A C 1
ATOM 880 O O . ALA A 1 117 ? 2.908 21.468 -21.710 1.00 45.84 117 ALA A O 1
ATOM 881 N N . THR A 1 118 ? 1.147 20.075 -21.722 1.00 54.00 118 THR A N 1
ATOM 882 C CA . THR A 1 118 ? 0.315 20.708 -22.749 1.00 54.00 118 THR A CA 1
ATOM 883 C C . THR A 1 118 ? -0.126 22.123 -22.375 1.00 54.00 118 THR A C 1
ATOM 885 O O . THR A 1 118 ? -0.506 22.358 -21.229 1.00 54.00 118 THR A O 1
ATOM 888 N N . GLY A 1 119 ? -0.214 23.007 -23.371 1.00 35.69 119 GLY A N 1
ATOM 889 C CA . GLY A 1 119 ? -0.981 24.252 -23.303 1.00 35.69 119 GLY A CA 1
ATOM 890 C C . GLY A 1 119 ? -1.548 24.624 -24.676 1.00 35.69 119 GLY A C 1
ATOM 891 O O . GLY A 1 119 ? -0.853 25.252 -25.465 1.00 35.69 119 GLY A O 1
ATOM 892 N N . LEU A 1 120 ? -2.785 24.191 -24.951 1.00 35.56 120 LEU A N 1
ATOM 893 C CA . LEU A 1 120 ? -3.752 24.916 -25.799 1.00 35.56 120 LEU A CA 1
ATOM 894 C C . LEU A 1 120 ? -4.343 26.064 -24.944 1.00 35.56 120 LEU A C 1
ATOM 896 O O . LEU A 1 120 ? -4.269 25.953 -23.713 1.00 35.56 120 LEU A O 1
ATOM 900 N N . PRO A 1 121 ? -4.945 27.133 -25.498 1.00 47.09 121 PRO A N 1
ATOM 901 C CA . PRO A 1 121 ? -5.785 27.175 -26.705 1.00 47.09 121 PRO A CA 1
ATOM 902 C C . PRO A 1 121 ? -5.117 27.692 -27.981 1.00 47.09 121 PRO A C 1
ATOM 904 O O . PRO A 1 121 ? -4.158 28.488 -27.885 1.00 47.09 121 PRO A O 1
#

Secondary structure (DSSP, 8-state):
-----HHHHHHHHHHHHHHHHHHHHHHHHHHHHHHHHHHHHHS-HHHHHHHHHHHS---HHHHHHHHHHHHHSTTTHHHHHHHHHHTT---PPPPPS--------------PPP-------

Foldseek 3Di:
DDDDDVVLVVVVVVVVVVLVVVLVVLLVLLVLLVVLLVLCVVDPNVVSLVCCVPPVVDDPVSSVVSPVCNVPCVPPSVVVSVVSVVVSQWDDDPDPPDDDDPDPDPDDDTDDDPDPDDDDD

Radius of gyration: 21.96 Å; chains: 1; bounding box: 56×42×58 Å

Sequence (121 aa):
MAATDPKAQALSDARARILKLQEQMTDRVLQMAVEVEKLMGIVPPAEAKAFLKARCNLPAVELSTYVGFAKSLKGSQDILRDARRRSKGFTYAPVPKAAPTDAVNEGFVPVAHACSATGLP